Protein AF-A0A0T6A1N6-F1 (afdb_monomer_lite)

Structure (mmCIF, N/CA/C/O backbone):
data_AF-A0A0T6A1N6-F1
#
_entry.id   AF-A0A0T6A1N6-F1
#
loop_
_atom_site.group_PDB
_atom_site.id
_atom_site.type_symbol
_atom_site.label_atom_id
_atom_site.label_alt_id
_atom_site.label_comp_id
_atom_site.label_asym_id
_atom_site.label_entity_id
_atom_site.label_seq_id
_atom_site.pdbx_PDB_ins_code
_atom_site.Cartn_x
_atom_site.Cartn_y
_atom_site.Cartn_z
_atom_site.occupancy
_atom_site.B_iso_or_equiv
_atom_site.auth_seq_id
_atom_site.auth_comp_id
_atom_site.auth_asym_id
_atom_site.auth_atom_id
_atom_site.pdbx_PDB_model_num
ATOM 1 N N . MET A 1 1 ? -11.309 2.300 -13.957 1.00 62.69 1 MET A N 1
ATOM 2 C CA . MET A 1 1 ? -9.952 2.266 -13.381 1.00 62.69 1 MET A CA 1
ATOM 3 C C . MET A 1 1 ? -9.632 3.659 -12.883 1.00 62.69 1 MET A C 1
ATOM 5 O O . MET A 1 1 ? -10.110 4.616 -13.481 1.00 62.69 1 MET A O 1
ATOM 9 N N . ILE A 1 2 ? -8.967 3.755 -11.737 1.00 74.12 2 ILE A N 1
ATOM 10 C CA . ILE A 1 2 ? -8.541 5.025 -11.143 1.00 74.12 2 ILE A CA 1
ATOM 11 C C . ILE A 1 2 ? -7.116 5.307 -11.618 1.00 74.12 2 ILE A C 1
ATOM 13 O O . ILE A 1 2 ? -6.288 4.396 -11.660 1.00 74.12 2 ILE A O 1
ATOM 17 N N . ASP A 1 3 ? -6.856 6.537 -12.042 1.00 81.69 3 ASP A N 1
ATOM 18 C CA . ASP A 1 3 ? -5.545 6.927 -12.547 1.00 81.69 3 ASP A CA 1
ATOM 19 C C . ASP A 1 3 ? -4.566 7.227 -11.399 1.00 81.69 3 ASP A C 1
ATOM 21 O O . ASP A 1 3 ? -4.955 7.435 -10.241 1.00 81.69 3 ASP A O 1
ATOM 25 N N . ARG A 1 4 ? -3.275 7.253 -11.741 1.00 83.94 4 ARG A N 1
ATOM 26 C CA . ARG A 1 4 ? -2.179 7.518 -10.807 1.00 83.94 4 ARG A CA 1
ATOM 27 C C . ARG A 1 4 ? -2.334 8.852 -10.076 1.00 83.94 4 ARG A C 1
ATOM 29 O O . ARG A 1 4 ? -2.148 8.878 -8.864 1.00 83.94 4 ARG A O 1
ATOM 36 N N . GLU A 1 5 ? -2.693 9.932 -10.771 1.00 86.12 5 GLU A N 1
ATOM 37 C CA . GLU A 1 5 ? -2.804 11.266 -10.167 1.00 86.12 5 GLU A CA 1
ATOM 38 C C . GLU A 1 5 ? -3.889 11.276 -9.084 1.00 86.12 5 GLU A C 1
ATOM 40 O O . GLU A 1 5 ? -3.682 11.810 -7.992 1.00 86.12 5 GLU A O 1
ATOM 45 N N . THR A 1 6 ? -5.019 10.609 -9.332 1.00 85.94 6 THR A N 1
ATOM 46 C CA . THR A 1 6 ? -6.093 10.482 -8.339 1.00 85.94 6 THR A CA 1
ATOM 47 C C . THR A 1 6 ? -5.647 9.686 -7.102 1.00 85.94 6 THR A C 1
ATOM 49 O O . THR A 1 6 ? -5.944 10.097 -5.974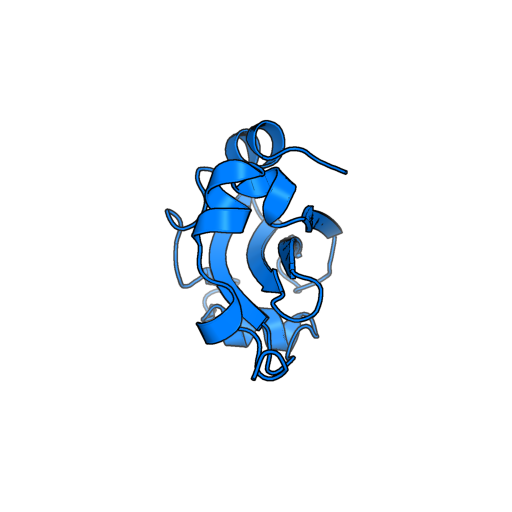 1.00 85.94 6 THR A O 1
ATOM 52 N N . ILE A 1 7 ? -4.908 8.582 -7.277 1.00 85.56 7 ILE A N 1
ATOM 53 C CA . ILE A 1 7 ? -4.353 7.793 -6.160 1.00 85.56 7 ILE A CA 1
ATOM 54 C C . ILE A 1 7 ? -3.307 8.604 -5.389 1.00 85.56 7 ILE A C 1
ATOM 56 O O . ILE A 1 7 ? -3.392 8.712 -4.165 1.00 85.56 7 ILE A 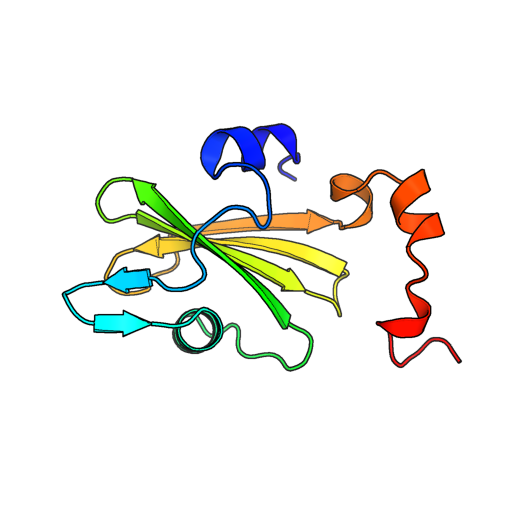O 1
ATOM 60 N N . GLU A 1 8 ? -2.346 9.221 -6.072 1.00 86.69 8 GLU A N 1
ATOM 61 C CA . GLU A 1 8 ? -1.268 9.970 -5.422 1.00 86.69 8 GLU A CA 1
ATOM 62 C C . GLU A 1 8 ? -1.775 11.241 -4.737 1.00 86.69 8 GLU A C 1
ATOM 64 O O . GLU A 1 8 ? -1.283 11.612 -3.673 1.00 86.69 8 GLU A O 1
ATOM 69 N N . LYS A 1 9 ? -2.833 11.872 -5.250 1.00 87.88 9 LYS A N 1
ATOM 70 C CA . LYS A 1 9 ? -3.488 12.993 -4.566 1.00 87.88 9 LYS A CA 1
ATOM 71 C C . LYS A 1 9 ? -4.128 12.580 -3.239 1.00 87.88 9 LYS A C 1
ATOM 73 O O . LYS A 1 9 ? -4.175 13.386 -2.311 1.00 87.88 9 LYS A O 1
ATOM 78 N N . ARG A 1 10 ? -4.642 11.350 -3.148 1.00 86.44 10 ARG A N 1
ATOM 79 C CA . ARG A 1 10 ? -5.332 10.838 -1.955 1.00 86.44 10 ARG A CA 1
ATOM 80 C C . ARG A 1 10 ? -4.369 10.237 -0.934 1.00 86.44 10 ARG A C 1
ATOM 82 O O . ARG A 1 10 ? -4.510 10.504 0.254 1.00 86.44 10 ARG A O 1
ATOM 89 N N . TYR A 1 11 ? -3.393 9.460 -1.393 1.00 86.81 11 TYR A N 1
ATOM 90 C CA . TYR A 1 11 ? -2.506 8.677 -0.527 1.00 86.81 11 TYR A CA 1
ATOM 91 C C . TYR A 1 11 ? -1.054 9.159 -0.554 1.00 86.81 11 TYR A C 1
ATOM 93 O O . TYR A 1 11 ? -0.244 8.702 0.242 1.00 86.81 11 TYR A O 1
ATOM 101 N N . GLY A 1 12 ? -0.706 10.138 -1.387 1.00 86.44 12 GLY A N 1
ATOM 102 C CA . GLY A 1 12 ? 0.669 10.583 -1.640 1.00 86.44 12 GLY A CA 1
ATOM 103 C C . GLY A 1 12 ? 1.399 9.746 -2.680 1.00 86.44 12 GLY A C 1
ATOM 104 O O . GLY A 1 12 ? 0.910 8.706 -3.125 1.00 86.44 12 GLY A O 1
ATOM 105 N N . GLU A 1 13 ? 2.603 10.192 -3.025 1.00 88.12 13 GLU A N 1
ATOM 106 C CA . GLU A 1 13 ? 3.484 9.503 -3.967 1.00 88.12 13 GLU A CA 1
ATOM 107 C C . GLU A 1 13 ? 3.764 8.060 -3.515 1.00 88.12 13 GLU A C 1
ATOM 109 O O . GLU A 1 13 ? 3.901 7.763 -2.319 1.00 88.12 13 GLU A O 1
ATOM 114 N N . LEU A 1 14 ? 3.779 7.137 -4.472 1.00 85.94 14 LEU A N 1
ATOM 115 C CA . LEU A 1 14 ? 4.006 5.716 -4.215 1.00 85.94 14 LEU A CA 1
ATOM 116 C C . LEU A 1 14 ? 5.423 5.457 -3.678 1.00 85.94 14 LEU A C 1
ATOM 118 O O . LEU A 1 14 ? 6.398 5.947 -4.233 1.00 85.94 14 LEU A O 1
ATOM 122 N N . GLY A 1 15 ? 5.546 4.673 -2.605 1.00 84.88 15 GLY A N 1
ATOM 123 C CA . GLY A 1 15 ? 6.823 4.306 -1.981 1.00 84.88 15 GLY A CA 1
ATOM 124 C C . GLY A 1 15 ? 7.393 5.344 -1.009 1.00 84.88 15 GLY A C 1
ATOM 125 O O . GLY A 1 15 ? 8.493 5.155 -0.497 1.00 84.88 15 GLY A O 1
ATOM 126 N N . THR A 1 16 ? 6.672 6.437 -0.747 1.00 82.88 16 THR A N 1
ATOM 127 C CA . THR A 1 16 ? 7.145 7.541 0.114 1.00 82.88 16 THR A CA 1
ATOM 128 C C . THR A 1 16 ? 6.539 7.536 1.516 1.00 82.88 16 THR A C 1
ATOM 130 O O . THR A 1 16 ? 6.832 8.421 2.324 1.00 82.88 16 THR A O 1
ATOM 133 N N . ARG A 1 17 ? 5.653 6.575 1.802 1.00 88.38 17 ARG A N 1
ATOM 134 C CA . ARG A 1 17 ? 4.928 6.484 3.074 1.00 88.38 17 ARG A CA 1
ATOM 135 C C . ARG A 1 17 ? 5.628 5.565 4.068 1.00 88.38 17 ARG A C 1
ATOM 137 O O . ARG A 1 17 ? 6.765 5.149 3.866 1.00 88.38 17 ARG A O 1
ATOM 144 N N . ASP A 1 18 ? 4.958 5.323 5.187 1.00 89.00 18 ASP A N 1
ATOM 145 C CA . ASP A 1 18 ? 5.473 4.476 6.246 1.00 89.00 18 ASP A CA 1
ATOM 146 C C . ASP A 1 18 ? 5.536 3.008 5.802 1.00 89.00 18 ASP A C 1
ATOM 148 O O . ASP A 1 18 ? 4.795 2.546 4.934 1.00 89.00 18 ASP A O 1
ATOM 152 N N . PHE A 1 19 ? 6.421 2.252 6.446 1.00 90.06 19 PHE A N 1
ATOM 153 C CA . PHE A 1 19 ? 6.585 0.809 6.225 1.00 90.06 19 PHE A CA 1
ATOM 154 C C . PHE A 1 19 ? 6.031 -0.023 7.390 1.00 90.06 19 PHE A C 1
ATOM 156 O O . PHE A 1 19 ? 6.152 -1.248 7.413 1.00 90.06 19 PHE A O 1
ATOM 163 N N . GLN A 1 20 ? 5.442 0.648 8.380 1.00 90.12 20 GLN A N 1
ATOM 164 C CA . GLN A 1 20 ? 4.804 0.053 9.546 1.00 90.12 20 GLN A CA 1
ATOM 165 C C . GLN A 1 20 ? 3.584 0.884 9.924 1.00 90.12 20 GLN A C 1
ATOM 167 O O . GLN A 1 20 ? 3.600 2.108 9.809 1.00 90.12 20 GLN A O 1
ATOM 172 N N . LEU A 1 21 ? 2.543 0.222 10.420 1.00 90.94 21 LEU A N 1
ATOM 173 C CA . LEU A 1 21 ? 1.326 0.883 10.873 1.00 90.94 21 LEU A CA 1
ATOM 174 C C . LEU A 1 21 ? 1.004 0.479 12.306 1.00 90.94 21 LEU A C 1
ATOM 176 O O . LEU A 1 21 ? 0.992 -0.704 12.639 1.00 90.94 21 LEU A O 1
ATOM 180 N N . SER A 1 22 ? 0.699 1.464 13.146 1.00 91.56 22 SER A N 1
ATOM 181 C CA . SER A 1 22 ? 0.243 1.229 14.515 1.00 91.56 22 SER A CA 1
ATOM 182 C C . SER A 1 22 ? -1.271 1.396 14.611 1.00 91.56 22 SER A C 1
ATOM 184 O O . SER A 1 22 ? -1.787 2.500 14.442 1.00 91.56 22 SER A O 1
ATOM 186 N N . ILE A 1 23 ? -1.977 0.309 14.926 1.00 90.06 23 ILE A N 1
ATOM 187 C CA . ILE A 1 23 ? -3.432 0.281 15.131 1.00 90.06 23 ILE A CA 1
ATOM 188 C C . ILE A 1 23 ? -3.704 -0.256 16.536 1.00 90.06 23 ILE A C 1
ATOM 190 O O . ILE A 1 23 ? -3.194 -1.311 16.914 1.00 90.06 23 ILE A O 1
ATOM 194 N N . ASN A 1 24 ? -4.500 0.472 17.325 1.00 88.88 24 ASN A N 1
ATOM 195 C CA . ASN A 1 24 ? -4.872 0.088 18.695 1.00 88.88 24 ASN A CA 1
ATOM 196 C C . ASN A 1 24 ? -3.665 -0.241 19.602 1.00 88.88 24 ASN A C 1
ATOM 198 O O . ASN A 1 24 ? -3.726 -1.137 20.441 1.00 88.88 24 ASN A O 1
ATOM 202 N N . GLY A 1 25 ? -2.547 0.471 19.421 1.00 89.12 25 GLY A N 1
ATOM 203 C CA . GLY A 1 25 ? -1.328 0.287 20.218 1.00 89.12 25 GLY A CA 1
ATOM 204 C C . GLY A 1 25 ? -0.461 -0.913 19.821 1.00 89.12 25 GLY A C 1
ATOM 205 O O . GLY A 1 25 ? 0.567 -1.138 20.455 1.00 89.12 25 GLY A O 1
ATOM 206 N N . ARG A 1 26 ? -0.829 -1.661 18.772 1.00 93.25 26 ARG A N 1
ATOM 207 C CA . ARG A 1 26 ? 0.020 -2.692 18.165 1.00 93.25 26 ARG A CA 1
ATOM 208 C C . ARG A 1 26 ? 0.560 -2.202 16.827 1.00 93.25 26 ARG A C 1
ATOM 210 O O . ARG A 1 26 ? -0.200 -1.696 16.006 1.00 93.25 26 ARG A O 1
ATOM 217 N N . SER A 1 27 ? 1.859 -2.377 16.620 1.00 93.75 27 SER A N 1
ATOM 218 C CA . SER A 1 27 ? 2.516 -2.132 15.337 1.00 93.75 27 SER A CA 1
ATOM 219 C C . SER A 1 27 ? 2.478 -3.388 14.474 1.00 93.75 27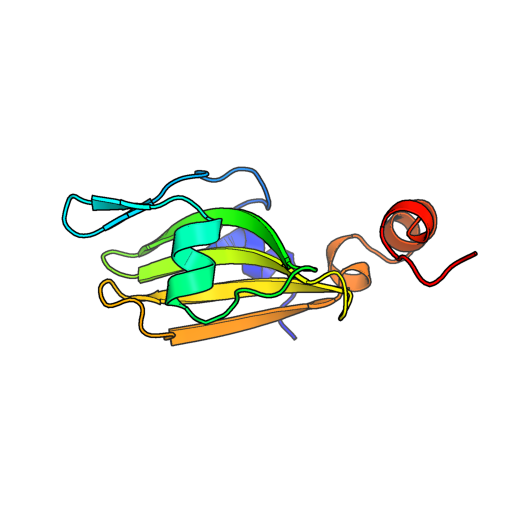 SER A C 1
ATOM 221 O O . SER A 1 27 ? 2.662 -4.493 14.985 1.00 93.75 27 SER A O 1
ATOM 223 N N . TYR A 1 28 ? 2.245 -3.188 13.184 1.00 94.12 28 TYR A N 1
ATOM 224 C CA . TYR A 1 28 ? 2.186 -4.223 12.162 1.00 94.12 28 TYR A CA 1
ATOM 225 C C . TYR A 1 28 ? 3.110 -3.835 11.012 1.00 94.12 28 TYR A C 1
ATOM 227 O O . TYR A 1 28 ? 3.124 -2.670 10.596 1.00 94.12 28 TYR A O 1
ATOM 235 N N . ASP A 1 29 ? 3.868 -4.795 10.490 1.00 94.25 29 ASP A N 1
ATOM 236 C CA . ASP A 1 29 ? 4.563 -4.615 9.216 1.00 94.25 29 ASP A CA 1
ATOM 237 C C . ASP A 1 29 ? 3.623 -4.840 8.017 1.00 94.25 29 ASP A C 1
ATOM 239 O O . ASP A 1 29 ? 2.510 -5.354 8.150 1.00 94.25 29 ASP A O 1
ATOM 243 N N . LEU A 1 30 ? 4.062 -4.439 6.823 1.00 93.88 30 LEU A N 1
ATOM 244 C CA . LEU A 1 30 ? 3.235 -4.511 5.616 1.00 93.88 30 LEU A CA 1
ATOM 245 C C . LEU A 1 30 ? 2.782 -5.942 5.279 1.00 93.88 30 LEU A C 1
ATOM 247 O O . LEU A 1 30 ? 1.637 -6.137 4.874 1.00 93.88 30 LEU A O 1
ATOM 251 N N . TYR A 1 31 ? 3.639 -6.950 5.462 1.00 92.25 31 TYR A N 1
ATOM 252 C CA . TYR A 1 31 ? 3.274 -8.342 5.188 1.00 92.25 31 TYR A CA 1
ATOM 253 C C . TYR A 1 31 ? 2.291 -8.879 6.228 1.00 92.25 31 TYR A C 1
ATOM 255 O O . TYR A 1 31 ? 1.392 -9.640 5.871 1.00 92.25 31 TYR A O 1
ATOM 263 N N . GLU A 1 32 ? 2.427 -8.498 7.500 1.00 93.62 32 GLU A N 1
ATOM 264 C CA . GLU A 1 32 ? 1.424 -8.819 8.520 1.00 93.62 32 GLU A CA 1
ATOM 265 C C . GLU A 1 32 ? 0.051 -8.250 8.154 1.00 93.62 32 GLU A C 1
ATOM 267 O O . GLU A 1 32 ? -0.936 -8.987 8.183 1.00 93.62 32 GLU A O 1
ATOM 272 N N . ILE A 1 33 ? -0.011 -6.974 7.761 1.00 93.75 33 ILE A N 1
ATOM 273 C CA . ILE A 1 33 ? -1.262 -6.318 7.355 1.00 93.75 33 ILE A CA 1
ATOM 274 C C . ILE A 1 33 ? -1.886 -7.056 6.167 1.00 93.75 33 ILE A C 1
ATOM 276 O O . ILE A 1 33 ? -3.058 -7.427 6.224 1.00 93.75 33 ILE A O 1
ATOM 280 N N . LEU A 1 34 ? -1.104 -7.335 5.119 1.00 93.38 34 LEU A N 1
ATOM 281 C CA . LEU A 1 34 ? -1.584 -8.063 3.942 1.00 93.38 34 LEU A CA 1
ATOM 282 C C . LEU A 1 34 ? -2.115 -9.456 4.293 1.00 93.38 34 LEU A C 1
ATOM 284 O O . LEU A 1 34 ? -3.180 -9.841 3.819 1.00 93.38 34 LEU A O 1
ATOM 288 N N . ARG A 1 35 ? -1.431 -10.199 5.172 1.00 92.62 35 ARG A N 1
ATOM 289 C CA . ARG A 1 35 ? -1.900 -11.515 5.637 1.00 92.62 35 ARG A CA 1
ATOM 290 C C . ARG A 1 35 ? -3.225 -11.424 6.388 1.00 92.62 35 ARG A C 1
ATOM 292 O O . ARG A 1 35 ? -4.090 -12.265 6.162 1.00 92.62 35 ARG A O 1
ATOM 299 N N . ILE A 1 36 ? -3.395 -10.423 7.254 1.00 93.75 36 ILE A N 1
ATOM 300 C CA . ILE A 1 36 ? -4.651 -10.203 7.992 1.00 93.75 36 ILE A CA 1
ATOM 301 C C . ILE A 1 36 ? -5.795 -9.883 7.020 1.00 93.75 36 ILE A C 1
ATOM 303 O O . ILE A 1 36 ? -6.894 -10.408 7.178 1.00 93.75 36 ILE A O 1
ATOM 307 N N . LEU A 1 37 ? -5.517 -9.094 5.979 1.00 92.31 37 LEU A N 1
ATOM 308 C CA . LEU A 1 37 ? -6.465 -8.762 4.909 1.00 92.31 37 LEU A CA 1
ATOM 309 C C . LEU A 1 37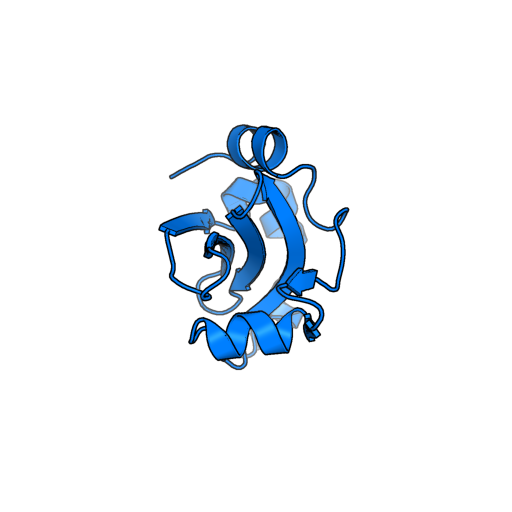 ? -6.699 -9.912 3.908 1.00 92.31 37 LEU A C 1
ATOM 311 O O . LEU A 1 37 ? -7.456 -9.751 2.952 1.00 92.31 37 LEU A O 1
ATOM 315 N N . GLY A 1 38 ? -6.055 -11.068 4.099 1.00 90.00 38 GLY A N 1
ATOM 316 C CA . GLY A 1 38 ? -6.182 -12.232 3.219 1.00 90.00 38 GLY A CA 1
ATOM 317 C C . GLY A 1 38 ? -5.395 -12.142 1.904 1.00 90.00 38 GLY A C 1
ATOM 318 O O . GLY A 1 38 ? -5.589 -12.984 1.035 1.00 90.00 38 GLY A O 1
ATOM 319 N N . GLN A 1 39 ? -4.494 -11.167 1.756 1.00 83.38 39 GLN A N 1
ATOM 320 C CA . GLN A 1 39 ? -3.663 -10.916 0.568 1.00 83.38 39 GLN A CA 1
ATOM 321 C C . GLN A 1 39 ? -2.237 -11.469 0.739 1.00 83.38 39 GLN A C 1
ATOM 323 O O . GLN A 1 39 ? -1.245 -10.751 0.647 1.00 83.38 39 GLN A O 1
ATOM 328 N N . GLY A 1 40 ? -2.122 -12.757 1.061 1.00 70.56 40 GLY A N 1
ATOM 329 C CA . GLY A 1 40 ? -0.857 -13.408 1.426 1.00 70.56 40 GLY A CA 1
ATOM 330 C C . GLY A 1 40 ? -0.179 -14.211 0.310 1.00 70.56 40 GLY A C 1
ATOM 331 O O . GLY A 1 40 ? 0.391 -15.256 0.617 1.00 70.56 40 GLY A O 1
ATOM 332 N N . PHE A 1 41 ? -0.283 -13.793 -0.953 1.00 74.06 41 PHE A N 1
ATOM 333 C CA . PHE A 1 41 ? 0.259 -14.537 -2.100 1.00 74.06 41 PHE A CA 1
ATOM 334 C C . PHE A 1 41 ? 1.778 -14.332 -2.275 1.00 74.06 41 PHE A C 1
ATOM 336 O O . PHE A 1 41 ? 2.318 -13.292 -1.893 1.00 74.06 41 PHE A O 1
ATOM 343 N N . GLU A 1 42 ? 2.477 -15.319 -2.849 1.00 75.50 42 GLU A N 1
ATOM 344 C CA . GLU A 1 42 ? 3.948 -15.310 -3.005 1.00 75.50 42 GLU A CA 1
ATOM 345 C C . GLU A 1 42 ? 4.455 -14.193 -3.934 1.00 75.50 42 GLU A C 1
ATOM 347 O O . GLU A 1 42 ? 5.568 -13.684 -3.757 1.00 75.50 42 GLU A O 1
ATOM 352 N N . ASP A 1 43 ? 3.623 -13.756 -4.877 1.00 83.50 43 ASP A N 1
ATOM 353 C CA . ASP A 1 43 ? 3.956 -12.757 -5.898 1.00 83.50 43 ASP A CA 1
ATOM 354 C C . ASP A 1 43 ? 3.578 -11.322 -5.511 1.00 83.50 43 ASP A C 1
ATOM 356 O O . ASP A 1 43 ? 3.801 -10.381 -6.276 1.00 83.50 43 ASP A O 1
ATOM 360 N N . ILE A 1 44 ? 3.076 -11.118 -4.291 1.00 87.81 44 ILE A N 1
ATOM 361 C CA . ILE A 1 44 ? 2.801 -9.780 -3.773 1.00 87.81 44 ILE A CA 1
ATOM 362 C C . ILE A 1 44 ? 4.084 -9.141 -3.236 1.00 87.81 44 ILE A C 1
ATOM 364 O O . ILE A 1 44 ? 4.862 -9.743 -2.487 1.00 87.81 44 ILE A O 1
ATOM 368 N N . ARG A 1 45 ? 4.304 -7.878 -3.603 1.00 90.12 45 ARG A N 1
ATOM 369 C CA . ARG A 1 45 ? 5.372 -7.030 -3.067 1.00 90.12 45 ARG A CA 1
ATOM 370 C C . ARG A 1 45 ? 4.754 -5.810 -2.383 1.00 90.12 45 ARG A C 1
ATOM 372 O O . ARG A 1 45 ? 4.315 -4.900 -3.085 1.00 90.12 45 ARG A O 1
ATOM 379 N N . PRO A 1 46 ? 4.682 -5.767 -1.040 1.00 91.75 46 PRO A N 1
ATOM 380 C CA . PRO A 1 46 ? 4.231 -4.575 -0.337 1.00 91.75 46 PRO A CA 1
ATOM 381 C C . PRO A 1 46 ? 5.135 -3.387 -0.651 1.00 91.75 46 PRO A C 1
ATOM 383 O O . PRO A 1 46 ? 6.351 -3.537 -0.769 1.00 91.75 46 PRO A O 1
ATOM 386 N N . ILE A 1 47 ? 4.522 -2.216 -0.780 1.00 92.56 47 ILE A N 1
ATOM 387 C CA . ILE A 1 47 ? 5.205 -0.971 -1.121 1.00 92.56 47 ILE A CA 1
ATOM 388 C C . ILE A 1 47 ? 5.242 -0.074 0.109 1.00 92.56 47 ILE A C 1
ATOM 390 O O . ILE A 1 47 ? 6.321 0.218 0.611 1.00 92.56 47 ILE A O 1
ATOM 394 N N . ASP A 1 48 ? 4.076 0.331 0.614 1.00 93.06 48 ASP A N 1
ATOM 395 C CA . ASP A 1 48 ? 3.957 1.182 1.797 1.00 93.06 48 ASP A CA 1
ATOM 396 C C . ASP A 1 48 ? 2.543 1.148 2.401 1.00 93.06 48 ASP A C 1
ATOM 398 O O . ASP A 1 48 ? 1.628 0.498 1.882 1.00 93.06 48 ASP A O 1
ATOM 402 N N . VAL A 1 49 ? 2.377 1.837 3.530 1.00 93.88 49 VAL A N 1
ATOM 403 C CA . VAL A 1 49 ? 1.101 2.020 4.225 1.00 93.88 49 VAL A CA 1
ATOM 404 C C . VAL A 1 49 ? 0.952 3.463 4.703 1.00 93.88 49 VAL A C 1
ATOM 406 O O . VAL A 1 49 ? 1.923 4.116 5.082 1.00 93.88 49 VAL A O 1
ATOM 409 N N . CYS A 1 50 ? -0.275 3.977 4.708 1.00 89.19 50 CYS A N 1
ATOM 410 C CA . CYS A 1 50 ? -0.578 5.300 5.246 1.00 89.19 50 CYS A CA 1
ATOM 411 C C . CYS A 1 50 ? -1.963 5.371 5.893 1.00 89.19 50 CYS A C 1
ATOM 413 O O . CYS A 1 50 ? -2.882 4.640 5.525 1.00 89.19 50 CYS A O 1
ATOM 415 N N . SER A 1 51 ? -2.144 6.319 6.810 1.00 88.75 51 SER A N 1
ATOM 416 C CA . SER A 1 51 ? -3.469 6.708 7.301 1.00 88.75 51 SER A CA 1
ATOM 417 C C . SER A 1 51 ? -4.149 7.618 6.275 1.00 88.75 51 SER A C 1
ATOM 419 O O . SER A 1 51 ? -3.655 8.711 6.003 1.00 88.75 51 SER A O 1
ATOM 421 N N . ALA A 1 52 ? -5.274 7.178 5.711 1.00 81.12 52 ALA A N 1
ATOM 422 C CA . ALA A 1 52 ? -6.068 7.964 4.767 1.00 81.12 52 ALA A CA 1
ATOM 423 C C . ALA A 1 52 ? -6.926 9.016 5.496 1.00 81.12 52 ALA A C 1
ATOM 425 O O . ALA A 1 52 ? -7.019 10.160 5.052 1.00 81.12 52 ALA A O 1
ATOM 426 N N . THR A 1 53 ? -7.519 8.647 6.637 1.00 83.00 53 THR A N 1
ATOM 427 C CA . THR A 1 53 ? -8.239 9.545 7.560 1.00 83.00 53 THR A CA 1
ATOM 428 C C . THR A 1 53 ? -8.111 9.039 9.001 1.00 83.00 53 THR A C 1
ATOM 430 O O . THR A 1 53 ? -7.440 8.042 9.265 1.00 83.00 53 THR A O 1
ATOM 433 N N . GLU A 1 54 ? -8.787 9.689 9.956 1.00 79.88 54 GLU A N 1
ATOM 434 C CA . GLU A 1 54 ? -8.985 9.115 11.290 1.00 79.88 54 GLU A CA 1
ATOM 435 C C . GLU A 1 54 ? -9.719 7.767 11.142 1.00 79.88 54 GLU A C 1
ATOM 437 O O . GLU A 1 54 ? -10.816 7.710 10.589 1.00 79.88 54 GLU A O 1
ATOM 442 N N . ASN A 1 55 ? -9.073 6.681 11.575 1.00 86.88 55 ASN A N 1
ATOM 443 C CA . ASN A 1 55 ? -9.568 5.294 11.552 1.00 86.88 55 ASN A CA 1
ATOM 444 C C . ASN A 1 55 ? -9.696 4.618 10.171 1.00 86.88 55 ASN A C 1
ATOM 446 O O . ASN A 1 55 ? -10.238 3.515 10.101 1.00 86.88 55 ASN A O 1
ATOM 450 N N . LEU A 1 56 ? -9.180 5.232 9.102 1.00 93.00 56 LEU A N 1
ATOM 451 C CA . LEU A 1 56 ? -9.092 4.615 7.777 1.00 93.00 56 LEU A CA 1
ATOM 452 C C . LEU A 1 56 ? -7.637 4.574 7.326 1.00 93.00 56 LEU A C 1
ATOM 454 O O . LEU A 1 56 ? -6.948 5.597 7.320 1.00 93.00 56 LEU A O 1
ATOM 458 N N . TYR A 1 57 ? -7.190 3.401 6.908 1.00 93.88 57 TYR A N 1
ATOM 459 C CA . TYR A 1 57 ? -5.822 3.148 6.482 1.00 93.88 57 TYR A CA 1
ATOM 460 C C . TYR A 1 57 ? -5.814 2.648 5.049 1.00 93.88 57 TYR A C 1
ATOM 462 O O . TYR A 1 57 ? -6.786 2.058 4.588 1.00 93.88 57 TYR A O 1
ATOM 470 N N . ALA A 1 58 ? -4.710 2.880 4.353 1.00 94.81 58 ALA A N 1
ATOM 471 C CA . ALA A 1 58 ? -4.483 2.381 3.014 1.00 94.81 58 ALA A CA 1
ATOM 472 C C . ALA A 1 58 ? -3.134 1.669 2.958 1.00 94.81 58 ALA A C 1
ATOM 474 O O . ALA A 1 58 ? -2.119 2.244 3.351 1.00 94.81 58 ALA A O 1
ATOM 475 N N . ILE A 1 59 ? -3.126 0.433 2.467 1.00 95.00 59 ILE A N 1
ATOM 476 C CA . ILE A 1 59 ? -1.907 -0.314 2.149 1.00 95.00 59 ILE A CA 1
ATOM 477 C C . ILE A 1 59 ? -1.776 -0.443 0.638 1.00 95.00 59 ILE A C 1
ATOM 479 O O . ILE A 1 59 ? -2.763 -0.703 -0.057 1.00 95.00 59 ILE A O 1
ATOM 483 N N . ARG A 1 60 ? -0.556 -0.255 0.133 1.00 94.38 60 ARG A N 1
ATOM 484 C CA . ARG A 1 60 ? -0.240 -0.363 -1.289 1.00 94.38 60 ARG A CA 1
ATOM 485 C C . ARG A 1 60 ? 0.756 -1.478 -1.529 1.00 94.38 60 ARG A C 1
ATOM 487 O O . ARG A 1 60 ? 1.745 -1.611 -0.807 1.00 94.38 60 ARG A O 1
ATOM 494 N N . TYR A 1 61 ? 0.503 -2.273 -2.557 1.00 93.00 61 TYR A N 1
ATOM 495 C CA . TYR A 1 61 ? 1.383 -3.356 -2.969 1.00 93.00 61 TYR A CA 1
ATOM 496 C C . TYR A 1 61 ? 1.356 -3.543 -4.482 1.00 93.00 61 TYR A C 1
ATOM 498 O O . TYR A 1 61 ? 0.409 -3.148 -5.159 1.00 93.00 61 TYR A O 1
ATOM 506 N N . CYS A 1 62 ? 2.418 -4.137 -5.009 1.00 90.38 62 CYS A N 1
ATOM 507 C CA . CYS A 1 62 ? 2.481 -4.605 -6.380 1.00 90.38 62 CYS A CA 1
ATOM 508 C C . CYS A 1 62 ? 2.066 -6.075 -6.414 1.00 90.38 62 CYS A C 1
ATOM 510 O O . CYS A 1 62 ? 2.640 -6.899 -5.698 1.00 90.38 62 CYS A O 1
ATOM 512 N N . ASP A 1 63 ? 1.071 -6.384 -7.231 1.00 90.38 63 ASP A N 1
ATOM 513 C CA . ASP A 1 63 ? 0.730 -7.738 -7.640 1.00 90.38 63 ASP A CA 1
ATOM 514 C C . ASP A 1 63 ? 1.505 -8.042 -8.925 1.00 90.38 63 ASP A C 1
ATOM 516 O O . ASP A 1 63 ? 1.240 -7.439 -9.968 1.00 90.38 63 ASP A O 1
ATOM 520 N N . LEU A 1 64 ? 2.515 -8.910 -8.839 1.00 85.06 64 LEU A N 1
ATOM 521 C CA . LEU A 1 64 ? 3.371 -9.236 -9.982 1.00 85.06 64 LEU A CA 1
ATOM 522 C C . LEU A 1 64 ? 2.746 -10.264 -10.930 1.00 85.06 64 LEU A C 1
ATOM 524 O O . LEU A 1 64 ? 3.157 -10.318 -12.092 1.00 85.06 64 LEU A O 1
ATOM 528 N N . GLU A 1 65 ? 1.772 -11.049 -10.462 1.00 85.50 65 GLU A N 1
ATOM 529 C CA . GLU A 1 65 ? 1.064 -12.026 -11.292 1.00 85.50 65 GLU A CA 1
ATOM 530 C C . GLU A 1 65 ? 0.156 -11.286 -12.275 1.00 85.50 65 GLU A C 1
ATOM 532 O O . GLU A 1 65 ? 0.319 -11.402 -13.493 1.00 85.50 65 GLU A O 1
ATOM 537 N N . ASP A 1 66 ? -0.716 -10.427 -11.746 1.00 85.81 66 ASP A N 1
ATOM 538 C CA . ASP A 1 66 ? -1.636 -9.625 -12.551 1.00 85.81 66 ASP A CA 1
ATOM 539 C C . ASP A 1 66 ? -1.010 -8.315 -13.052 1.00 85.81 66 ASP A C 1
ATOM 541 O O . ASP A 1 66 ? -1.607 -7.611 -13.866 1.00 85.81 66 ASP A O 1
ATOM 545 N N . ARG A 1 67 ? 0.189 -7.955 -12.580 1.00 88.06 67 ARG A N 1
ATOM 546 C CA . ARG A 1 67 ? 0.916 -6.720 -12.928 1.00 88.06 67 ARG A CA 1
ATOM 547 C C . ARG A 1 67 ? 0.140 -5.445 -12.602 1.00 88.06 67 ARG A C 1
ATOM 549 O O . ARG A 1 67 ? 0.073 -4.514 -13.409 1.00 88.06 67 ARG A O 1
ATOM 556 N N . HIS A 1 68 ? -0.415 -5.381 -11.399 1.00 91.00 68 HIS A N 1
ATOM 557 C CA . HIS A 1 68 ? -1.153 -4.217 -10.914 1.00 91.00 68 HIS A CA 1
ATOM 558 C C . HIS A 1 68 ? -0.489 -3.598 -9.688 1.00 91.00 68 HIS A C 1
ATOM 560 O O . HIS A 1 68 ? 0.017 -4.292 -8.811 1.00 91.00 68 HIS A O 1
ATOM 566 N N . ILE A 1 69 ? -0.572 -2.274 -9.588 1.00 91.00 69 ILE A N 1
ATOM 567 C CA . ILE A 1 69 ? -0.488 -1.599 -8.298 1.00 91.00 69 ILE A CA 1
ATOM 568 C C . ILE A 1 69 ? -1.873 -1.675 -7.665 1.00 91.00 69 ILE A C 1
ATOM 570 O O . ILE A 1 69 ? -2.866 -1.236 -8.255 1.00 91.00 69 ILE A O 1
ATOM 574 N N . VAL A 1 70 ? -1.933 -2.243 -6.467 1.00 92.62 70 VAL A N 1
ATOM 575 C CA . VAL A 1 70 ? -3.158 -2.401 -5.693 1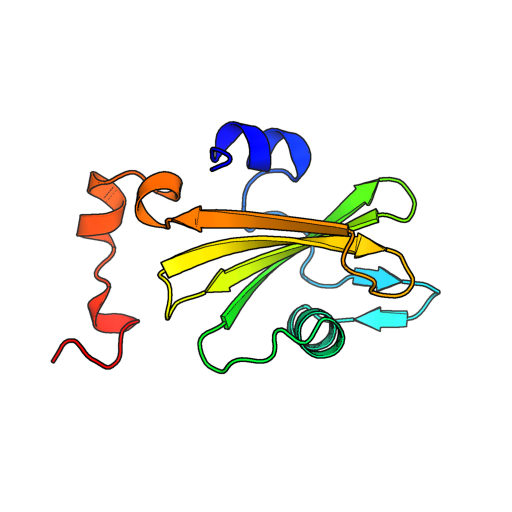.00 92.62 70 VAL A CA 1
ATOM 576 C C . VAL A 1 70 ? -3.095 -1.498 -4.471 1.00 92.62 70 VAL A C 1
ATOM 578 O O . VAL A 1 70 ? -2.091 -1.458 -3.763 1.00 92.62 70 VAL A O 1
ATOM 581 N N . THR A 1 71 ? -4.174 -0.760 -4.222 1.00 94.12 71 THR A N 1
ATOM 582 C CA . THR A 1 71 ? -4.390 0.012 -2.993 1.00 94.12 71 THR A CA 1
ATOM 583 C C . THR A 1 71 ? -5.630 -0.528 -2.299 1.00 94.12 71 THR A C 1
ATOM 585 O O . THR A 1 71 ? -6.718 -0.481 -2.872 1.00 94.12 71 THR A O 1
ATOM 588 N N . ILE A 1 72 ? -5.476 -1.020 -1.073 1.00 94.62 72 ILE A N 1
ATOM 589 C CA . ILE A 1 72 ? -6.592 -1.473 -0.237 1.00 94.62 72 ILE A CA 1
ATOM 590 C C . ILE A 1 72 ? -6.802 -0.465 0.879 1.00 94.62 72 ILE A C 1
ATOM 592 O O . ILE A 1 72 ? -5.893 -0.233 1.675 1.00 94.62 72 ILE A O 1
ATOM 596 N N . GLU A 1 73 ? -8.010 0.088 0.958 1.00 94.94 73 GLU A N 1
ATOM 597 C CA . GLU A 1 73 ? -8.485 0.831 2.120 1.00 94.94 73 GLU A CA 1
ATOM 598 C C . GLU A 1 73 ? -9.129 -0.128 3.126 1.00 94.94 73 GLU A C 1
ATOM 600 O O . GLU A 1 73 ? -9.954 -0.969 2.756 1.00 94.94 73 GLU A O 1
ATOM 605 N N . PHE A 1 74 ? -8.787 0.016 4.403 1.00 95.62 74 PHE A N 1
ATOM 606 C CA . PHE A 1 74 ? -9.325 -0.803 5.486 1.00 95.62 74 PHE A CA 1
ATOM 607 C C . PHE A 1 74 ? -9.480 -0.012 6.790 1.00 95.62 74 PHE A C 1
ATOM 609 O O . PHE A 1 74 ? -8.792 0.986 7.020 1.00 95.62 74 PHE A O 1
ATOM 616 N N . ASP A 1 75 ? -10.407 -0.453 7.640 1.00 94.88 75 ASP A N 1
ATOM 617 C CA . ASP A 1 75 ? -10.666 0.158 8.948 1.00 94.88 75 ASP A CA 1
ATOM 618 C C . ASP A 1 75 ? -9.765 -0.407 10.068 1.00 94.88 75 ASP A C 1
ATOM 620 O O . ASP A 1 75 ? -8.922 -1.281 9.862 1.00 94.88 75 ASP A O 1
ATOM 624 N N . GLN A 1 76 ? -9.945 0.084 11.296 1.00 93.25 76 GLN A N 1
ATOM 625 C CA . GLN A 1 76 ? -9.206 -0.377 12.483 1.00 93.25 76 GLN A CA 1
ATOM 626 C C . GLN A 1 76 ? -9.424 -1.849 12.854 1.00 93.25 76 GLN A C 1
ATOM 628 O O . GLN A 1 76 ? -8.643 -2.406 13.627 1.00 93.25 76 GLN A O 1
ATOM 633 N N . GLU A 1 77 ? -10.482 -2.469 12.339 1.00 94.19 77 GLU A N 1
ATOM 634 C CA . GLU A 1 77 ? -10.791 -3.884 12.521 1.00 94.19 77 GLU A CA 1
ATOM 635 C C . GLU A 1 77 ? -10.276 -4.732 11.343 1.00 94.19 77 GLU A C 1
ATOM 637 O O . GLU A 1 77 ? -10.594 -5.918 11.263 1.00 94.19 77 GLU A O 1
ATOM 642 N N . PHE A 1 78 ? -9.469 -4.145 10.446 1.00 92.88 78 PHE A N 1
ATOM 643 C CA . PHE A 1 78 ? -8.980 -4.761 9.210 1.00 92.88 78 PHE A CA 1
ATOM 644 C C . PHE A 1 78 ? -10.101 -5.200 8.262 1.00 92.88 78 PHE A C 1
ATOM 646 O O . PHE A 1 78 ? -9.943 -6.144 7.485 1.00 92.88 78 PHE A O 1
ATOM 653 N N . ARG A 1 79 ? -11.249 -4.518 8.290 1.00 93.62 79 ARG A N 1
ATOM 654 C CA . ARG A 1 79 ? -12.303 -4.747 7.301 1.00 93.62 79 ARG A CA 1
ATOM 655 C C . ARG A 1 79 ? -12.000 -3.936 6.056 1.00 93.62 79 ARG A C 1
ATOM 657 O O . ARG A 1 79 ? -11.770 -2.731 6.137 1.00 93.62 79 ARG A O 1
ATOM 664 N N . LEU A 1 80 ? -12.021 -4.606 4.908 1.00 93.50 80 LEU A N 1
ATOM 665 C CA . LEU A 1 80 ? -11.842 -3.966 3.611 1.00 93.50 80 LEU A CA 1
ATOM 666 C C . LEU A 1 80 ? -12.997 -2.993 3.346 1.00 93.50 80 LEU A C 1
ATOM 668 O O . LEU A 1 80 ? -14.167 -3.366 3.434 1.00 93.50 80 LEU A O 1
ATOM 672 N N . VAL A 1 81 ? -12.647 -1.754 3.010 1.00 93.81 81 VAL A N 1
ATOM 673 C CA . VAL A 1 81 ? -13.586 -0.679 2.667 1.00 93.81 81 VAL A CA 1
ATOM 674 C C . VAL A 1 81 ? -13.635 -0.495 1.155 1.00 93.81 81 VAL A C 1
ATOM 676 O O . VAL A 1 81 ? -14.712 -0.539 0.562 1.00 93.81 81 VAL A O 1
ATOM 679 N N . THR A 1 82 ? -12.464 -0.353 0.531 1.00 91.88 82 THR A N 1
ATOM 680 C CA . THR A 1 82 ? -12.323 -0.128 -0.911 1.00 91.88 82 THR A CA 1
ATOM 681 C C . THR A 1 82 ? -11.070 -0.825 -1.422 1.00 91.88 82 THR A C 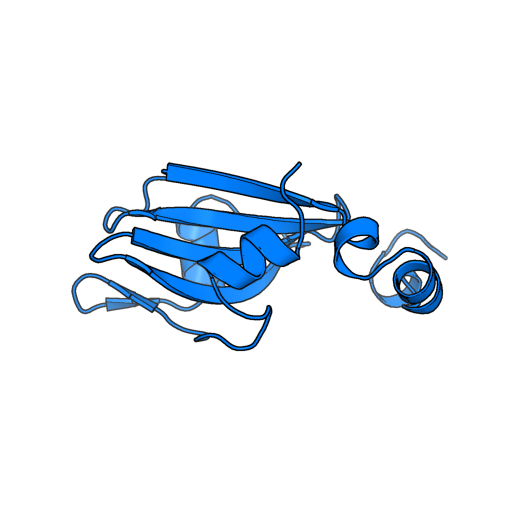1
ATOM 683 O O . THR A 1 82 ? -10.063 -0.901 -0.722 1.00 91.88 82 THR A O 1
ATOM 686 N N . GLU A 1 83 ? -11.104 -1.280 -2.670 1.00 93.00 83 GLU A N 1
ATOM 687 C CA . GLU A 1 83 ? -9.922 -1.727 -3.401 1.00 93.00 83 GLU A CA 1
ATOM 688 C C . GLU A 1 83 ? -9.801 -0.932 -4.704 1.00 93.00 83 GLU A C 1
ATOM 690 O O . GLU A 1 83 ? -10.778 -0.712 -5.429 1.00 93.00 83 GLU A O 1
ATOM 695 N N . HIS A 1 84 ? -8.582 -0.511 -5.010 1.00 91.88 84 HIS A N 1
ATOM 696 C CA . HIS A 1 84 ? -8.218 0.082 -6.282 1.00 91.88 84 HIS A CA 1
ATOM 697 C C . HIS A 1 84 ? -7.109 -0.732 -6.926 1.00 91.88 84 HIS A C 1
ATOM 699 O O . HIS A 1 84 ? -6.107 -1.029 -6.283 1.00 91.88 84 HIS A O 1
ATOM 705 N N . ARG A 1 85 ? -7.278 -1.041 -8.211 1.00 92.00 85 ARG A N 1
ATOM 706 C CA . ARG A 1 85 ? -6.268 -1.695 -9.039 1.00 92.00 85 ARG A CA 1
ATOM 707 C C . ARG A 1 85 ? -5.978 -0.819 -10.248 1.00 92.00 85 ARG A C 1
ATOM 709 O O . ARG A 1 85 ? -6.912 -0.386 -10.930 1.00 92.00 85 ARG A O 1
ATOM 716 N N . THR A 1 86 ? -4.698 -0.600 -10.507 1.00 90.25 86 THR A N 1
ATOM 717 C CA . THR A 1 86 ? -4.210 0.137 -11.675 1.00 90.25 86 THR A CA 1
ATOM 718 C C . THR A 1 86 ? -3.099 -0.678 -12.314 1.00 90.25 86 THR A C 1
ATOM 720 O O . THR A 1 86 ? -2.176 -1.108 -11.618 1.00 90.25 86 THR A O 1
ATOM 723 N N . HIS A 1 87 ? -3.193 -0.937 -13.618 1.00 89.19 87 HIS A N 1
ATOM 724 C CA . HIS A 1 87 ? -2.190 -1.746 -14.299 1.00 89.19 87 HIS A CA 1
ATOM 725 C C . HIS A 1 87 ? -0.834 -1.026 -14.273 1.00 89.19 87 HIS A C 1
ATOM 727 O O . HIS A 1 87 ? -0.758 0.194 -14.425 1.00 89.19 87 HIS A O 1
ATOM 733 N N . LEU A 1 88 ? 0.259 -1.769 -14.103 1.00 85.50 88 LEU A N 1
ATOM 734 C CA . LEU A 1 88 ? 1.612 -1.210 -13.998 1.00 85.50 88 LEU A CA 1
ATOM 735 C C . LEU A 1 88 ? 2.001 -0.366 -15.219 1.00 85.50 88 LEU A C 1
ATOM 737 O O . LEU A 1 88 ? 2.708 0.626 -15.066 1.00 85.50 88 LEU A O 1
ATOM 741 N N . ALA A 1 89 ? 1.516 -0.717 -16.415 1.00 85.50 89 ALA A N 1
ATOM 742 C CA . ALA A 1 89 ? 1.756 0.087 -17.618 1.00 85.50 89 ALA A CA 1
ATOM 743 C C . ALA A 1 89 ? 1.047 1.444 -17.570 1.00 85.50 89 ALA A C 1
ATOM 745 O O . ALA A 1 89 ? 1.604 2.437 -18.019 1.00 85.50 89 ALA A O 1
ATOM 746 N N . GLU A 1 90 ? -0.150 1.509 -16.984 1.00 85.25 90 GLU A N 1
ATOM 747 C CA . GLU A 1 90 ? -0.850 2.780 -16.778 1.00 85.25 90 GLU A CA 1
ATOM 748 C C . GLU A 1 90 ? -0.191 3.600 -15.663 1.00 85.25 90 GLU A C 1
ATOM 750 O O . GLU A 1 90 ? -0.168 4.825 -15.721 1.00 85.25 90 GLU A O 1
ATOM 755 N N . TRP A 1 91 ? 0.373 2.929 -14.655 1.00 84.06 91 TRP A N 1
ATOM 756 C CA . TRP A 1 91 ? 1.048 3.587 -13.539 1.00 84.06 91 TRP A CA 1
ATOM 757 C C . TRP A 1 91 ? 2.387 4.228 -13.937 1.00 84.06 91 TRP A C 1
ATOM 759 O O . TRP A 1 91 ? 2.687 5.358 -13.544 1.00 84.06 91 TRP A O 1
ATOM 769 N N . MET A 1 92 ? 3.205 3.494 -14.696 1.00 80.88 92 MET A N 1
ATOM 770 C CA . MET A 1 92 ? 4.539 3.933 -15.122 1.00 80.88 92 MET A CA 1
ATOM 771 C C . MET A 1 92 ? 4.527 4.675 -16.461 1.00 80.88 92 MET A C 1
ATOM 773 O O . MET A 1 92 ? 5.472 5.385 -16.768 1.00 80.88 92 MET A O 1
ATOM 777 N N . GLY A 1 93 ? 3.472 4.525 -17.261 1.00 81.75 93 GLY A N 1
ATOM 778 C CA . GLY A 1 93 ? 3.498 4.884 -18.675 1.00 81.75 93 GLY A CA 1
ATOM 779 C C . GLY A 1 93 ? 4.082 3.754 -19.529 1.00 81.75 93 GLY A C 1
ATOM 780 O O . GLY A 1 93 ? 4.929 2.974 -19.086 1.00 81.75 93 GLY A O 1
ATOM 781 N N . GLU A 1 94 ? 3.605 3.645 -20.771 1.00 77.25 94 GLU A N 1
ATOM 782 C CA . GLU A 1 94 ? 3.920 2.517 -21.656 1.00 77.25 94 GLU A CA 1
ATOM 783 C C . GLU A 1 94 ? 5.420 2.407 -21.971 1.00 77.25 94 GLU A C 1
ATOM 785 O O . GLU A 1 94 ? 5.968 1.306 -21.934 1.00 77.25 94 GLU A O 1
ATOM 790 N N . ASP A 1 95 ? 6.104 3.528 -22.217 1.00 78.44 95 ASP A N 1
ATOM 791 C CA . ASP A 1 95 ? 7.536 3.544 -22.539 1.00 78.44 95 ASP A CA 1
ATOM 792 C C . ASP A 1 95 ? 8.409 3.054 -21.372 1.00 78.44 95 ASP A C 1
ATOM 794 O O . ASP A 1 95 ? 9.282 2.200 -21.557 1.00 78.44 95 ASP A O 1
ATOM 798 N N . GLU A 1 96 ? 8.151 3.538 -20.152 1.00 77.25 96 GLU A N 1
ATOM 799 C CA . GLU A 1 96 ? 8.881 3.102 -18.954 1.00 77.25 96 GLU A CA 1
ATOM 800 C C . GLU A 1 96 ? 8.570 1.640 -18.625 1.00 77.25 96 GLU A C 1
ATOM 802 O O . GLU A 1 96 ? 9.469 0.868 -18.288 1.00 77.25 96 GLU A O 1
ATOM 807 N N . TYR A 1 97 ? 7.315 1.221 -18.811 1.00 75.31 97 TYR A N 1
ATOM 808 C CA . TYR A 1 97 ? 6.903 -0.166 -18.633 1.00 75.31 97 TYR A CA 1
ATOM 809 C C . TYR A 1 97 ? 7.648 -1.117 -19.572 1.00 75.31 97 TYR A C 1
ATOM 811 O O . TYR A 1 97 ? 8.117 -2.162 -19.124 1.00 75.31 97 TYR A O 1
ATOM 819 N N . GLN A 1 98 ? 7.799 -0.783 -20.855 1.00 72.50 98 GLN A N 1
ATOM 820 C CA . GLN A 1 98 ? 8.557 -1.622 -21.792 1.00 72.50 98 GLN A CA 1
ATOM 821 C C . GLN A 1 98 ? 10.057 -1.657 -21.447 1.00 72.50 98 GLN A C 1
ATOM 823 O O . GLN A 1 98 ? 10.703 -2.696 -21.600 1.00 72.50 98 GLN A O 1
ATOM 828 N N . ALA A 1 99 ? 10.608 -0.552 -20.936 1.00 73.50 99 ALA A N 1
ATOM 829 C CA . ALA A 1 99 ? 12.019 -0.443 -20.566 1.00 73.50 99 ALA A CA 1
ATOM 830 C C . ALA A 1 99 ? 12.383 -1.148 -19.242 1.00 73.50 99 ALA A C 1
ATOM 832 O O . ALA A 1 99 ? 13.539 -1.525 -19.056 1.00 73.50 99 ALA A O 1
ATOM 833 N N . PHE A 1 100 ? 11.419 -1.357 -18.337 1.00 67.06 100 PHE A N 1
ATOM 834 C CA . PHE A 1 100 ? 11.642 -1.856 -16.970 1.00 67.06 100 PHE A CA 1
ATOM 835 C C . PHE A 1 100 ? 12.210 -3.291 -16.884 1.00 67.06 100 PHE A C 1
ATOM 837 O O . PHE A 1 100 ? 12.688 -3.709 -15.832 1.00 67.06 100 PHE A O 1
ATOM 844 N N . GLY A 1 101 ? 12.218 -4.056 -17.983 1.00 61.97 101 GLY A N 1
ATOM 845 C CA . GLY A 1 101 ? 12.905 -5.352 -18.034 1.00 61.97 101 GLY A CA 1
ATOM 846 C C . GLY A 1 101 ? 12.231 -6.451 -17.201 1.00 61.97 101 GLY A C 1
ATOM 847 O O . GLY A 1 101 ? 12.891 -7.150 -16.432 1.00 61.97 101 GLY A O 1
ATOM 848 N N . TRP A 1 102 ? 10.920 -6.645 -17.392 1.00 64.12 102 TRP A N 1
ATOM 849 C CA . TRP A 1 102 ? 10.062 -7.617 -16.684 1.00 64.12 102 TRP A CA 1
ATOM 850 C C . TRP A 1 102 ? 10.603 -9.046 -16.562 1.00 64.12 102 TRP A C 1
ATOM 852 O O . TRP A 1 102 ? 10.211 -9.763 -15.646 1.00 64.12 102 TRP A O 1
ATOM 862 N N . GLY A 1 103 ? 11.505 -9.475 -17.450 1.00 57.97 103 GLY A N 1
ATOM 863 C CA . GLY A 1 103 ? 12.099 -10.816 -17.415 1.00 57.97 103 GLY A CA 1
ATOM 864 C C . GLY A 1 103 ? 12.835 -11.151 -16.111 1.00 57.97 103 GLY A C 1
ATOM 865 O O . GLY A 1 103 ? 12.926 -12.318 -15.760 1.00 57.97 103 GLY A O 1
ATOM 866 N N . ALA A 1 104 ? 13.306 -10.154 -15.351 1.00 56.66 104 ALA A N 1
ATOM 867 C CA . ALA A 1 104 ? 13.928 -10.387 -14.042 1.00 56.66 104 ALA A CA 1
ATOM 868 C C . ALA A 1 104 ? 12.916 -10.639 -12.903 1.00 56.66 104 ALA A C 1
ATOM 870 O O . ALA A 1 104 ? 13.300 -11.129 -11.844 1.00 56.66 104 ALA A O 1
ATOM 871 N N . TRP A 1 105 ? 11.638 -10.304 -13.114 1.00 50.97 105 TRP A N 1
ATOM 872 C CA . TRP A 1 105 ? 10.574 -10.354 -12.102 1.00 50.97 105 TRP A CA 1
ATOM 873 C C . TRP A 1 105 ? 9.409 -11.282 -12.483 1.00 50.97 105 TRP A C 1
ATOM 875 O O . TRP A 1 105 ? 8.559 -11.559 -11.644 1.00 50.97 105 TRP A O 1
ATOM 885 N N . CYS A 1 106 ? 9.379 -11.797 -13.717 1.00 44.91 106 CYS A N 1
ATOM 886 C CA . CYS A 1 106 ? 8.435 -12.815 -14.176 1.00 44.91 106 CYS A CA 1
ATOM 887 C C . CYS A 1 106 ? 9.169 -14.155 -14.385 1.00 44.91 106 CYS A C 1
ATOM 889 O O . CYS A 1 106 ? 9.956 -14.260 -15.326 1.00 44.91 106 CYS A O 1
ATOM 891 N N . PRO A 1 107 ? 8.887 -15.210 -13.598 1.00 44.66 107 PRO A N 1
ATOM 892 C CA . PRO A 1 107 ? 9.574 -16.503 -13.718 1.00 44.66 107 PRO A CA 1
ATOM 893 C C . PRO A 1 107 ? 9.267 -17.283 -15.014 1.00 44.66 107 PRO A C 1
ATOM 895 O O . PRO A 1 107 ? 9.849 -18.341 -15.237 1.00 44.66 107 PRO A O 1
ATOM 898 N N . TRP A 1 108 ? 8.382 -16.774 -15.880 1.00 44.31 108 TRP A N 1
ATOM 899 C CA . TRP A 1 108 ? 7.924 -17.442 -17.107 1.00 44.31 108 TRP A CA 1
ATOM 900 C C . TRP A 1 108 ? 8.491 -16.862 -18.412 1.00 44.31 108 TRP A C 1
ATOM 902 O O . TRP A 1 108 ? 8.076 -17.285 -19.489 1.00 44.31 108 TRP A O 1
ATOM 912 N N . THR A 1 109 ? 9.437 -15.920 -18.345 1.00 40.62 109 THR A N 1
ATOM 913 C CA . THR A 1 109 ? 10.125 -15.392 -19.536 1.00 40.62 109 THR A CA 1
ATOM 914 C C . THR A 1 109 ? 11.589 -15.835 -19.538 1.00 40.62 109 THR A C 1
ATOM 916 O O . THR A 1 109 ? 12.493 -15.040 -19.285 1.00 40.62 109 THR A O 1
ATOM 919 N N . ILE A 1 110 ? 11.811 -17.119 -19.823 1.00 41.50 110 ILE A N 1
ATOM 920 C CA . ILE A 1 110 ? 13.076 -17.668 -20.339 1.00 41.50 110 ILE A CA 1
ATOM 921 C C . ILE A 1 110 ? 12.759 -18.656 -21.453 1.00 41.50 110 ILE A C 1
ATOM 923 O O . ILE A 1 110 ? 11.810 -19.450 -21.269 1.00 41.50 110 ILE A O 1
#

Secondary structure (DSSP, 8-state):
---HHHHHHHH-STT-SBSEEEETTEEEEHHHHHHHTT---TTEEEEEEEEEETTEEEEEEEETTTTEEEEEEEETT--EEEEEEEEHHHHH-HHHHHHT-GGGT-TT--

pLDDT: mean 84.36, std 12.67, range [40.62, 95.62]

Sequence (110 aa):
MIDRETIEKRYGELGTRDFQLSINGRSYDLYEILRILGQGFEDIRPIDVCSATENLYAIRYCDLEDRHIVTIEFDQEFRLVTEHRTHLAEWMGEDEYQAFGWGAWCPWTI

Radius of gyration: 14.36 Å; chains: 1; bounding box: 28×31×43 Å

Foldseek 3Di:
DDAQVRVCVQFNDWLPAAQWDAFPNDIDGLQRLCVLLVNNDPQKAWRYKDASDVQKIWTWIARLVQQWIKIFIAGSVSDTDDIDTDHNCRHLPVVVVVVVPCPVSDVPDD